Protein 1Q4R (pdb70)

Radius of gyration: 14.32 Å; Cα contacts (8 Å, |Δi|>4): 150; chains: 1; bounding box: 37×42×30 Å

CATH classification: 3.30.70.100

Foldseek 3Di:
DKKK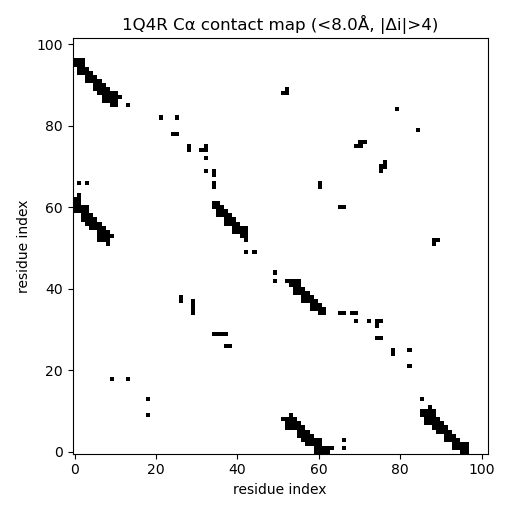KKWFAFDPPCDPVNVVVLQVLVQCVCVVAVQHGKDKDFDPDDPPPSVRTGMMMIDDGDDPVSVVVCCVDVSNVVSVCVNVVRTDDMDIDMDDDDDDDD

Nearest PDB structures (foldseek):
  2q3p-assembly1_A  TM=1.004E+00  e=9.208E-20  Arabidopsis thaliana
  5b0c-assembly1_B  TM=9.538E-01  e=2.282E-13  Cannabis sativa
  5b0d-assembly1_A  TM=9.408E-01  e=2.610E-13  Cannabis sativa
  5b0f-assembly1_B  TM=9.392E-01  e=3.907E-13  Cannabis sativa
  5b0e-assembly1_A  TM=9.406E-01  e=4.470E-13  Cannabis sativa

Secondary structure (DSSP, 8-state):
-EEEEEEEEE-TT--HHHHHHHHHHHHTHHHH----EEEEEE---SSS-STT--EEEEEEES-HHHHHHHHHSHHHHHHHHHHHHTEEEEEEEEE----S--

Solvent-accessible surface area: 6849 Å² total

B-factor: mean 25.35, std 7.11, range [12.56, 62.04]

InterPro domains:
  IPR011008 Dimeric alpha-beta barrel [SSF54909] (7-105)
  IPR013097 Stress responsive alpha+beta-barrel [PF07876] (8-103)
  IPR013097 Stress responsive alpha+beta-barrel [PS51502] (8-102)
  IPR013097 Stress responsive alpha+beta-barrel [SM00886] (8-104)
  IPR044662 Stress-response A/B barrel domain-containing protein HS1/DABB1-like [PTHR33178] (6-105)

GO terms:
  GO:0042742 defense response to bacterium (P, IDA)
  GO:0050832 defense response to fungus (P, IDA)
  GO:0005829 cytosol (C, HDA)
  GO:0005886 plasma membrane (C, HDA)

Structure (mmCIF, N/CA/C/O backbone):
data_1Q4R
#
_entry.id   1Q4R
#
_cell.length_a   55.468
_cell.length_b   55.468
_cell.length_c   57.673
_cell.angle_alpha   90.00
_cell.angle_beta   90.00
_cell.angle_gamma   120.00
#
_symmetry.space_group_name_H-M   'P 62'
#
loop_
_entity.id
_entity.type
_entity.pdbx_description
1 polymer 'protein At3g17210'
2 non-polymer 'MAGNESIUM ION'
3 water water
#
loop_
_atom_site.group_PDB
_atom_site.id
_atom_site.type_symbol
_atom_site.label_atom_id
_atom_site.label_alt_id
_atom_site.label_comp_id
_atom_site.label_asym_id
_atom_site.label_entity_id
_atom_site.label_seq_id
_atom_site.pdbx_PDB_ins_code
_atom_site.Cartn_x
_atom_site.Cartn_y
_atom_site.Cartn_z
_atom_site.occupancy
_atom_site.B_iso_or_equiv
_atom_site.auth_seq_id
_atom_site.auth_comp_id
_atom_site.auth_asym_id
_atom_site.auth_atom_id
_atom_site.pdbx_PDB_model_num
ATOM 1 N N A PRO A 1 10 ? -5.031 27.220 25.084 0.65 27.35 10 PRO A N 1
ATOM 2 N N B PRO A 1 10 ? -3.599 28.999 24.752 0.35 26.29 10 PRO A N 1
ATOM 3 C CA . PRO A 1 10 ? -4.114 27.733 24.121 1.00 26.56 10 PRO A CA 1
ATOM 4 C C . PRO A 1 10 ? -4.269 27.779 22.642 1.00 25.36 10 PRO A C 1
ATOM 5 O O . PRO A 1 10 ? -4.794 28.847 22.268 1.00 25.34 10 PRO A O 1
ATOM 12 N N . VAL A 1 11 ? -3.826 26.768 21.873 1.00 23.07 11 VAL A N 1
ATOM 13 C CA . VAL A 1 11 ? -4.024 26.691 20.452 1.00 22.70 11 VAL A CA 1
ATOM 14 C C . VAL A 1 11 ? -4.846 25.451 20.158 1.00 20.76 11 VAL A C 1
ATOM 15 O O . VAL A 1 11 ? -4.471 24.326 20.528 1.00 21.82 11 VAL A O 1
ATOM 19 N N . LYS A 1 12 ? -5.955 25.667 19.472 1.00 19.51 12 LYS A N 1
ATOM 20 C CA . LYS A 1 12 ? -6.829 24.611 18.991 1.00 17.86 12 LYS A CA 1
ATOM 21 C C . LYS A 1 12 ? -6.510 24.303 17.514 1.00 17.54 12 LYS A C 1
ATOM 22 O O . LYS A 1 12 ? -6.496 25.204 16.670 1.00 16.82 12 LYS A O 1
ATOM 28 N N . HIS A 1 13 ? -6.308 23.023 17.236 1.00 17.00 13 HIS A N 1
ATOM 29 C CA . HIS A 1 13 ? -5.911 22.500 15.952 1.00 16.53 13 HIS A CA 1
ATOM 30 C C . HIS A 1 13 ? -7.149 21.803 15.452 1.00 15.89 13 HIS A C 1
ATOM 31 O O . HIS A 1 13 ? -7.592 20.814 16.017 1.00 14.79 13 HIS A O 1
ATOM 38 N N . VAL A 1 14 ? -7.750 22.348 14.392 1.00 15.02 14 VAL A N 1
ATOM 39 C CA . VAL A 1 14 ? -9.034 21.869 13.863 1.00 15.09 14 VAL A CA 1
ATOM 40 C C . VAL A 1 14 ? -8.842 21.252 12.488 1.00 15.99 14 VAL A C 1
ATOM 41 O O . VAL A 1 14 ? -8.292 21.873 11.592 1.00 14.33 14 VAL A O 1
ATOM 45 N N . LEU A 1 15 ? -9.242 20.004 12.356 1.00 15.02 15 LEU A N 1
ATOM 46 C CA . LEU A 1 15 ? -9.199 19.311 11.090 1.00 15.08 15 LEU A CA 1
ATOM 47 C C . LEU A 1 15 ? -10.568 18.869 10.719 1.00 14.64 15 LEU A C 1
ATOM 48 O O . LEU A 1 15 ? -11.232 18.234 11.489 1.00 13.94 15 LEU A O 1
ATOM 53 N N . LEU A 1 16 ? -11.012 19.242 9.504 1.00 15.56 16 LEU A N 1
ATOM 54 C CA . LEU A 1 16 ? -12.273 18.850 8.981 1.00 14.51 16 LEU A CA 1
ATOM 55 C C . LEU A 1 16 ? -11.965 17.857 7.906 1.00 16.57 16 LEU A C 1
ATOM 56 O O . LEU A 1 16 ? -10.958 18.019 7.175 1.00 17.64 16 LEU A O 1
ATOM 61 N N . ALA A 1 17 ? -12.812 16.855 7.791 1.00 15.70 17 ALA A N 1
ATOM 62 C CA . ALA A 1 17 ? -12.564 15.748 6.869 1.00 16.70 17 ALA A CA 1
ATOM 63 C C . AL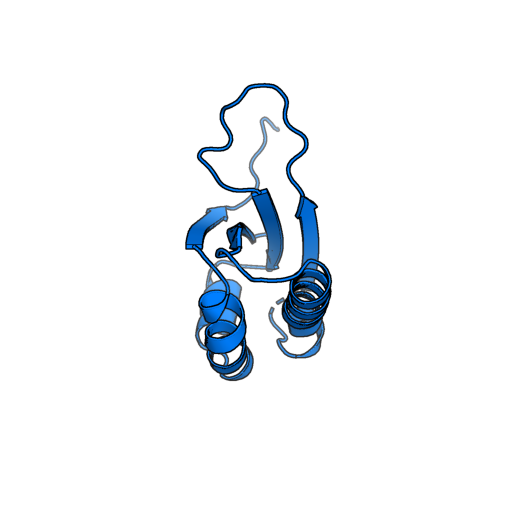A A 1 17 ? -13.816 15.256 6.178 1.00 16.82 17 ALA A C 1
ATOM 64 O O . ALA A 1 17 ? -14.947 15.412 6.666 1.00 18.79 17 ALA A O 1
ATOM 66 N N . SER A 1 18 ? -13.584 14.643 5.019 1.00 18.44 18 SER A N 1
ATOM 67 C CA . SER A 1 18 ? -14.546 13.820 4.324 1.00 20.88 18 SER A CA 1
ATOM 68 C C . SER A 1 18 ? -13.819 12.507 4.053 1.00 20.91 18 SER A C 1
ATOM 69 O O . SER A 1 18 ? -12.735 12.536 3.497 1.00 19.30 18 SER A O 1
ATOM 72 N N . PHE A 1 19 ? -14.413 11.396 4.464 1.00 22.40 19 PHE A N 1
ATOM 73 C CA . PHE A 1 19 ? -13.900 10.035 4.216 1.00 23.03 19 PHE A CA 1
ATOM 74 C C . PHE A 1 19 ? -14.219 9.615 2.781 1.00 25.13 19 PHE A C 1
ATOM 75 O O . PHE A 1 19 ? -15.283 9.969 2.248 1.00 24.41 19 PHE A O 1
ATOM 83 N N . LYS A 1 20 ? -13.258 8.975 2.106 1.00 27.04 20 LYS A N 1
ATOM 84 C CA . LYS A 1 20 ? -13.455 8.665 0.688 1.00 29.30 20 LYS A CA 1
ATOM 85 C C . LYS A 1 20 ? -14.463 7.544 0.540 1.00 30.20 20 LYS A C 1
ATOM 86 O O . LYS A 1 20 ? -14.729 6.799 1.482 1.00 28.32 20 LYS A O 1
ATOM 92 N N . ASP A 1 21 ? -15.080 7.491 -0.631 1.00 31.34 21 ASP A N 1
ATOM 93 C CA . ASP A 1 21 ? -15.911 6.349 -1.019 1.00 32.83 21 ASP A CA 1
ATOM 94 C C . ASP A 1 21 ? -15.229 5.038 -0.662 1.00 31.66 21 ASP A C 1
ATOM 95 O O . ASP A 1 21 ? -14.037 4.844 -0.890 1.00 30.14 21 ASP A O 1
ATOM 100 N N . GLY A 1 22 ? -16.007 4.177 -0.029 1.00 31.54 22 GLY A N 1
ATOM 101 C CA . GLY A 1 22 ? -15.559 2.847 0.333 1.00 32.15 22 GLY A CA 1
ATOM 102 C C . GLY A 1 22 ? -14.893 2.684 1.684 1.00 31.67 22 GLY A C 1
ATOM 103 O O . GLY A 1 22 ? -14.463 1.575 2.002 1.00 32.29 22 GLY A O 1
ATOM 104 N N . VAL A 1 23 ? -14.748 3.776 2.445 1.00 30.42 23 VAL A N 1
ATOM 105 C CA . VAL A 1 23 ? -14.284 3.694 3.826 1.00 29.03 23 VAL A CA 1
ATOM 106 C C . VAL A 1 23 ? -15.483 3.354 4.684 1.00 27.98 23 VAL A C 1
ATOM 107 O O .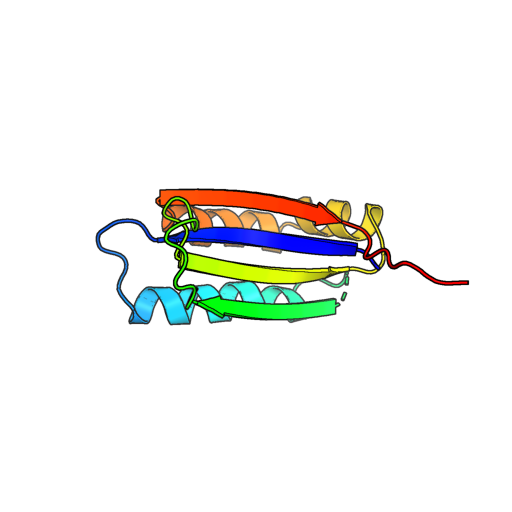 VAL A 1 23 ? -16.467 4.093 4.714 1.00 26.66 23 VAL A O 1
ATOM 111 N N . SER A 1 24 ? -15.401 2.233 5.398 1.00 26.55 24 SER A N 1
ATOM 112 C CA . SER A 1 24 ? -16.537 1.739 6.175 1.00 26.27 24 SER A CA 1
ATOM 113 C C . SER A 1 24 ? -16.717 2.571 7.442 1.00 25.55 24 SER A C 1
ATOM 114 O O . SER A 1 24 ? -15.783 3.254 7.892 1.00 24.99 24 SER A O 1
ATOM 117 N N . PRO A 1 25 ? -17.899 2.500 8.049 1.00 25.96 25 PRO A N 1
ATOM 118 C CA . PRO A 1 25 ? -18.077 3.102 9.383 1.00 25.59 25 PRO A CA 1
ATOM 119 C C . PRO A 1 25 ? -17.172 2.487 10.414 1.00 25.77 25 PRO A C 1
ATOM 120 O O . PRO A 1 25 ? -16.714 3.144 11.347 1.00 24.13 25 PRO A O 1
ATOM 124 N N . GLU A 1 26 ? -16.887 1.205 10.258 1.00 25.12 26 GLU A N 1
ATOM 125 C CA . GLU A 1 26 ? -15.930 0.552 11.116 1.00 24.36 26 GLU A CA 1
ATOM 126 C C . GLU A 1 26 ? -14.533 1.072 10.931 1.00 23.36 26 GLU A C 1
ATOM 127 O O . GLU A 1 26 ? -13.837 1.237 11.903 1.00 23.99 26 GLU A O 1
ATOM 133 N N . LYS A 1 27 ? -14.099 1.311 9.708 1.00 23.86 27 LYS A N 1
ATOM 134 C CA . LYS A 1 27 ? -12.750 1.796 9.496 1.00 24.80 27 LYS A CA 1
ATOM 135 C C . LYS A 1 27 ? -12.675 3.245 10.060 1.00 24.70 27 LYS A C 1
ATOM 136 O O . LYS A 1 27 ? -11.695 3.627 10.677 1.00 24.08 27 LYS A O 1
ATOM 142 N N . ILE A 1 28 ? -13.747 4.013 9.908 1.00 25.69 28 ILE A N 1
ATOM 143 C CA . ILE A 1 28 ? -13.794 5.384 10.468 1.00 24.98 28 ILE A CA 1
ATOM 144 C C . ILE A 1 28 ? -13.598 5.354 11.957 1.00 25.37 28 ILE A C 1
ATOM 145 O O . ILE A 1 28 ? -12.750 6.048 12.460 1.00 26.62 28 ILE A O 1
ATOM 150 N N . GLU A 1 29 ? -14.314 4.523 12.690 1.00 26.43 29 GLU A N 1
ATOM 151 C CA . GLU A 1 29 ? -14.145 4.504 14.151 1.00 27.90 29 GLU A CA 1
ATOM 152 C C . GLU A 1 29 ? -12.747 4.008 14.570 1.00 27.82 29 GLU A C 1
ATOM 153 O O . GLU A 1 29 ? -12.180 4.474 15.545 1.00 27.75 29 GLU A O 1
ATOM 159 N N . GLU A 1 30 ? -12.192 3.073 13.810 1.00 28.49 30 GLU A N 1
ATOM 160 C CA . GLU A 1 30 ? -10.811 2.656 13.982 1.00 28.01 30 GLU A CA 1
ATOM 161 C C . GLU A 1 30 ? -9.840 3.814 13.779 1.00 25.93 30 GLU A C 1
ATOM 162 O O . GLU A 1 30 ? -8.894 3.959 14.524 1.00 25.73 30 GLU A O 1
ATOM 168 N N . LEU A 1 31 ? -10.070 4.614 12.743 1.00 24.48 31 LEU A N 1
ATOM 169 C CA . LEU A 1 31 ? -9.186 5.741 12.417 1.00 23.27 31 LEU A CA 1
ATOM 170 C C . LEU A 1 31 ? -9.226 6.857 13.470 1.00 22.98 31 LEU A C 1
ATOM 171 O O . LEU A 1 31 ? -8.200 7.387 13.891 1.00 22.30 31 LEU A O 1
ATOM 176 N N . ILE A 1 32 ? -10.437 7.175 13.913 1.00 22.48 32 ILE A N 1
ATOM 177 C CA . ILE A 1 32 ? -10.672 8.114 14.970 1.00 22.68 32 ILE A CA 1
ATOM 178 C C . ILE A 1 32 ? -10.038 7.674 16.294 1.00 23.22 32 ILE A C 1
ATOM 179 O O . ILE A 1 32 ? -9.524 8.490 17.049 1.00 24.11 32 ILE A O 1
ATOM 184 N N . LYS A 1 33 ? -10.097 6.392 16.629 1.00 23.70 33 LYS A N 1
ATOM 185 C CA . LYS A 1 33 ? -9.414 5.942 17.829 1.00 23.10 33 LYS A CA 1
ATOM 186 C C . LYS A 1 33 ? -7.887 6.090 17.663 1.00 22.37 33 LYS A C 1
ATOM 187 O O . LYS A 1 33 ? -7.156 6.473 18.575 1.00 21.84 33 LYS A O 1
ATOM 193 N N . GLY A 1 34 ? -7.390 5.832 16.491 1.00 24.18 34 GLY A N 1
ATOM 194 C CA . GLY A 1 34 ? -5.962 6.019 16.237 1.00 24.03 34 GLY A CA 1
ATOM 195 C C . GLY A 1 34 ? -5.479 7.473 16.341 1.00 24.34 34 GLY A C 1
ATOM 196 O O . GLY A 1 34 ? -4.446 7.749 16.945 1.00 23.18 34 GLY A O 1
ATOM 197 N N . TYR A 1 35 ? -6.261 8.410 15.795 1.00 24.29 35 TYR A N 1
ATOM 198 C CA . TYR A 1 35 ? -5.972 9.859 15.842 1.00 23.38 35 TYR A CA 1
ATOM 199 C C . TYR A 1 35 ? -5.980 10.325 17.297 1.00 24.09 35 TYR A C 1
ATOM 200 O O . TYR A 1 35 ? -5.010 10.966 17.825 1.00 23.64 35 TYR A O 1
ATOM 209 N N . ALA A 1 36 ? -7.048 9.969 17.996 1.00 23.85 36 ALA A N 1
ATOM 210 C CA . ALA A 1 36 ? -7.142 10.252 19.421 1.00 24.35 36 ALA A CA 1
ATOM 211 C C . ALA A 1 36 ? -5.981 9.688 20.234 1.00 23.55 36 ALA A C 1
ATOM 212 O O . ALA A 1 36 ? -5.602 10.251 21.257 1.00 24.49 36 ALA A O 1
ATOM 214 N N . ASN A 1 37 ? -5.457 8.544 19.831 1.00 24.03 37 ASN A N 1
ATOM 215 C CA . ASN A 1 37 ? -4.319 7.945 20.555 1.00 25.34 37 ASN A CA 1
ATOM 216 C C . ASN A 1 37 ? -3.055 8.803 20.497 1.00 24.45 37 ASN A C 1
ATOM 217 O O . ASN A 1 37 ? -2.116 8.590 21.242 1.00 26.09 37 ASN A O 1
ATOM 222 N N . LEU A 1 38 ? -3.002 9.779 19.602 1.00 24.28 38 LEU A N 1
ATOM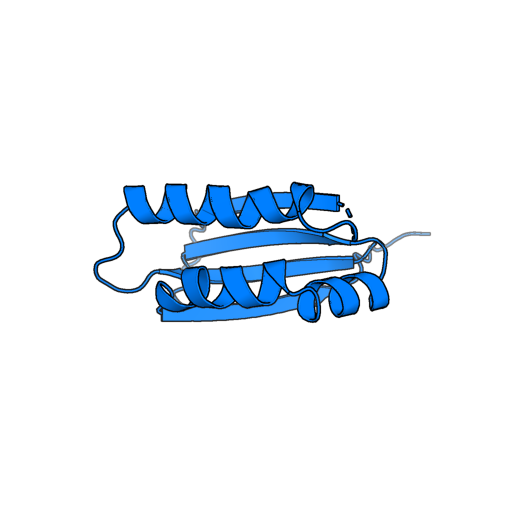 223 C CA . LEU A 1 38 ? -1.806 10.613 19.488 1.00 24.08 38 LEU A CA 1
ATOM 224 C C . LEU A 1 38 ? -1.666 11.491 20.693 1.00 25.56 38 LEU A C 1
ATOM 225 O O . LEU A 1 38 ? -0.586 12.001 20.939 1.00 25.46 38 LEU A O 1
ATOM 230 N N . VAL A 1 39 ? -2.744 11.687 21.443 1.00 25.59 39 VAL A N 1
ATOM 231 C CA . VAL A 1 39 ? -2.626 12.359 22.730 1.00 26.36 39 VAL A CA 1
ATOM 232 C C . VAL A 1 39 ? -1.578 11.632 23.539 1.00 27.03 39 VAL A C 1
ATOM 233 O O . VAL A 1 39 ? -0.666 12.253 24.137 1.00 27.53 39 VAL A O 1
ATOM 237 N N . ASN A 1 40 ? -1.727 10.308 23.561 1.00 28.06 40 ASN A N 1
ATOM 238 C CA . ASN A 1 40 ? -0.903 9.427 24.391 1.00 28.41 40 ASN A CA 1
ATOM 239 C C . ASN A 1 40 ? 0.504 9.377 23.857 1.00 28.27 40 ASN A C 1
ATOM 240 O O . ASN A 1 40 ? 1.414 9.516 24.638 1.00 29.62 40 ASN A O 1
ATOM 245 N N . LEU A 1 41 ? 0.665 9.229 22.533 1.00 28.93 41 LEU A N 1
ATOM 246 C CA . LEU A 1 41 ? 1.972 9.129 21.846 1.00 29.06 41 LEU A CA 1
ATOM 247 C C . LEU A 1 41 ? 2.791 10.451 21.732 1.00 28.35 41 LEU A C 1
ATOM 248 O O . LEU A 1 41 ? 4.015 10.428 21.728 1.00 27.96 41 LEU A O 1
ATOM 253 N N . ILE A 1 42 ? 2.109 11.598 21.699 1.00 26.54 42 ILE A N 1
ATOM 254 C CA . ILE A 1 42 ? 2.750 12.858 21.454 1.00 25.22 42 ILE A CA 1
ATOM 255 C C . ILE A 1 42 ? 2.555 13.841 22.605 1.00 25.54 42 ILE A C 1
ATOM 256 O O . ILE A 1 42 ? 1.441 14.286 22.945 1.00 25.16 42 ILE A O 1
ATOM 261 N N . GLU A 1 43 ? 3.664 14.163 23.236 1.00 25.65 43 GLU A N 1
ATOM 262 C CA . GLU A 1 43 ? 3.644 15.019 24.433 1.00 27.04 43 GLU A CA 1
ATOM 263 C C . GLU A 1 43 ? 2.829 16.321 24.258 1.00 25.15 43 GLU A C 1
ATOM 264 O O . GLU A 1 43 ? 1.991 16.636 25.112 1.00 24.71 43 GLU A O 1
ATOM 270 N N . PRO A 1 44 ? 3.119 17.092 23.219 1.00 24.90 44 PRO A N 1
ATOM 271 C CA . PRO A 1 44 ? 2.492 18.409 23.051 1.00 24.64 44 PRO A CA 1
ATOM 272 C C . PRO A 1 44 ? 0.976 18.392 22.844 1.00 24.18 44 PRO A C 1
ATOM 273 O O . PRO A 1 44 ? 0.312 19.341 23.307 1.00 24.20 44 PRO A O 1
ATOM 285 N N . LYS A 1 46 ? -2.457 17.631 24.015 1.00 19.67 46 LYS A N 1
ATOM 286 C CA . LYS A 1 46 ? -3.019 17.526 25.344 1.00 19.37 46 LYS A CA 1
ATOM 287 C C . LYS A 1 46 ? -4.460 16.961 25.414 1.00 19.85 46 LYS A C 1
ATOM 288 O O . LYS A 1 46 ? -4.821 16.386 26.418 1.00 17.92 46 LYS A O 1
ATOM 294 N N . ALA A 1 47 ? -5.281 17.151 24.373 1.00 17.24 47 ALA A N 1
ATOM 295 C CA . ALA A 1 47 ? -6.658 16.620 24.388 1.00 18.34 47 ALA A CA 1
ATOM 296 C C . ALA A 1 47 ? -7.147 16.527 22.940 1.00 17.98 47 ALA A C 1
ATOM 297 O O . ALA A 1 47 ? -6.594 17.231 22.072 1.00 18.23 47 ALA A O 1
ATOM 299 N N . PHE A 1 48 ? -8.207 15.760 22.766 1.00 17.55 48 PHE A N 1
ATOM 300 C CA . PHE A 1 48 ? -8.790 15.391 21.487 1.00 18.31 48 PHE A CA 1
ATOM 301 C C . PHE A 1 48 ? -10.269 15.166 21.600 1.00 19.10 48 PHE A C 1
ATOM 302 O O . PHE A 1 48 ? -10.747 14.439 22.491 1.00 18.14 48 PHE A O 1
ATOM 310 N N . HIS A 1 49 ? -11.033 15.815 20.716 1.00 16.45 49 HIS A N 1
ATOM 311 C CA . HIS A 1 49 ? -12.469 15.631 20.687 1.00 17.85 49 HIS A CA 1
ATOM 312 C C . HIS A 1 49 ? -12.840 15.559 19.195 1.00 16.83 49 HIS A C 1
ATOM 313 O O . HIS A 1 49 ? -12.121 16.092 18.362 1.00 16.51 49 HIS A O 1
ATOM 320 N N . TRP A 1 50 ? -13.981 14.988 18.885 1.00 15.87 50 TRP A N 1
ATOM 321 C CA . TRP A 1 50 ? -14.417 14.885 17.516 1.00 15.65 50 TRP A CA 1
ATOM 322 C C . TRP A 1 50 ? -15.934 14.954 17.425 1.00 16.35 50 TRP A C 1
ATOM 323 O O . TRP A 1 50 ? -16.645 14.867 18.423 1.00 15.41 50 TRP A O 1
ATOM 334 N N . GLY A 1 51 ? -16.440 15.126 16.206 1.00 14.86 51 GLY A N 1
ATOM 335 C CA . GLY A 1 51 ? -17.877 15.098 15.984 1.00 14.25 51 GLY A CA 1
ATOM 336 C C . GLY A 1 51 ? -18.163 14.857 14.546 1.00 14.85 51 GLY A C 1
ATOM 337 O O . GLY A 1 51 ? -17.345 15.149 13.695 1.00 13.82 51 GLY A O 1
ATOM 338 N N . LYS A 1 52 ? -19.292 14.218 14.300 1.00 16.31 52 LYS A N 1
ATOM 339 C CA . LYS A 1 52 ? -19.881 14.139 13.006 1.00 18.48 52 LYS A CA 1
ATOM 340 C C . LYS A 1 52 ? -20.802 15.325 12.833 1.00 16.87 52 LYS A C 1
ATOM 341 O O . LYS A 1 52 ? -21.529 15.717 13.731 1.00 17.60 52 LYS A O 1
ATOM 347 N N . ASP A 1 53 ? -20.790 15.900 11.645 1.00 17.72 5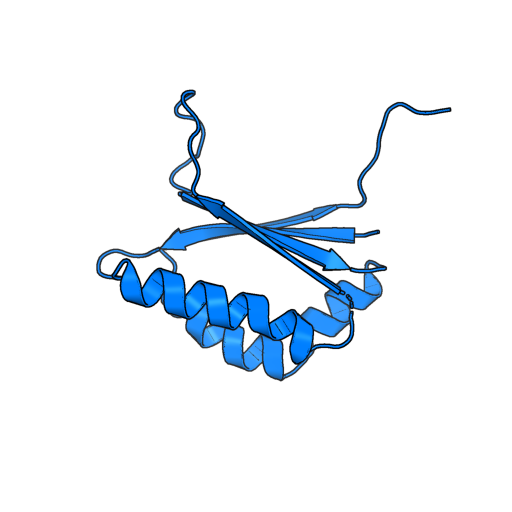3 ASP A N 1
ATOM 348 C CA . ASP A 1 53 ? -21.626 17.070 11.391 1.00 16.92 53 ASP A CA 1
ATOM 349 C C . ASP A 1 53 ? -23.092 16.718 11.483 1.00 17.35 53 ASP A C 1
ATOM 350 O O . ASP A 1 53 ? -23.538 15.777 10.812 1.00 16.84 53 ASP A O 1
ATOM 355 N N . VAL A 1 54 ? -23.863 17.477 12.244 1.00 16.51 54 VAL A N 1
ATOM 356 C CA . VAL A 1 54 ? -25.307 17.336 12.278 1.00 17.94 54 VAL A CA 1
ATOM 357 C C . VAL A 1 54 ? -26.012 18.663 11.965 1.00 17.81 54 VAL A C 1
ATOM 358 O O . VAL A 1 54 ? -27.133 18.921 12.431 1.00 18.79 54 VAL A O 1
ATOM 362 N N . SER A 1 55 ? -25.339 19.525 11.209 1.00 18.39 55 SER A N 1
ATOM 363 C CA . SER A 1 55 ? -25.906 20.785 10.768 1.00 19.19 55 SER A CA 1
ATOM 364 C C . SER A 1 55 ? -27.096 20.589 9.851 1.00 21.26 55 SER A C 1
ATOM 365 O O . SER A 1 55 ? -27.298 19.516 9.293 1.00 21.00 55 SER A O 1
ATOM 368 N N . ILE A 1 56 ? -27.859 21.669 9.718 1.00 22.61 56 ILE A N 1
ATOM 369 C CA . ILE A 1 56 ? -29.095 21.716 8.927 1.00 25.88 56 ILE A CA 1
ATOM 370 C C . ILE A 1 56 ? -29.087 22.783 7.837 1.00 25.60 56 ILE A C 1
ATOM 371 O O . ILE A 1 56 ? -30.005 22.855 7.059 1.00 28.55 56 ILE A O 1
ATOM 376 N N . GLU A 1 57 ? -28.025 23.550 7.747 1.00 25.48 57 GLU A N 1
ATOM 377 C CA . GLU A 1 57 ? -27.944 24.733 6.907 1.00 25.68 57 GLU A CA 1
ATOM 378 C C . GLU A 1 57 ? -27.504 24.421 5.453 1.00 25.51 57 GLU A C 1
ATOM 379 O O . GLU A 1 57 ? -27.572 25.295 4.580 1.00 24.54 57 GLU A O 1
ATOM 385 N N . ASN A 1 58 ? -26.999 23.203 5.247 1.00 23.99 58 ASN A N 1
ATOM 386 C CA . ASN A 1 58 ? -26.447 22.775 3.989 1.00 23.62 58 ASN A CA 1
ATOM 387 C C . ASN A 1 58 ? -25.255 23.633 3.593 1.00 23.12 58 ASN A C 1
ATOM 388 O O . ASN A 1 58 ? -25.081 24.004 2.440 1.00 21.72 58 ASN A O 1
ATOM 393 N N . LEU A 1 59 ? -24.396 23.929 4.576 1.00 22.27 59 LEU A N 1
ATOM 394 C CA . LEU A 1 59 ? -23.220 24.751 4.370 1.00 21.86 59 LEU A CA 1
ATOM 395 C C . LEU A 1 59 ? -21.910 24.064 4.715 1.00 21.92 59 LEU A C 1
ATOM 396 O O . LEU A 1 59 ? -20.876 24.686 4.779 1.00 21.83 59 LEU A O 1
ATOM 401 N N . HIS A 1 60 ? -21.963 22.764 4.928 1.00 22.38 60 HIS A N 1
ATOM 402 C CA . HIS A 1 60 ? -20.818 21.961 5.345 1.00 21.58 60 HIS A CA 1
ATOM 403 C C . HIS A 1 60 ? -19.748 21.701 4.263 1.00 22.07 60 HIS A C 1
ATOM 404 O O . HIS A 1 60 ? -18.650 21.184 4.517 1.00 19.39 60 HIS A O 1
ATOM 411 N N . GLN A 1 61 ? -20.074 22.060 3.027 1.00 23.09 61 GLN A N 1
ATOM 412 C CA . GLN A 1 61 ? -19.144 21.969 1.899 1.00 22.69 61 GLN A CA 1
ATOM 413 C C . GLN A 1 61 ? -18.575 20.552 1.635 1.00 22.59 61 GLN A C 1
ATOM 414 O O . GLN A 1 61 ? -17.434 20.402 1.189 1.00 21.50 61 GLN A O 1
ATOM 425 N N . GLY A 1 62 ? -19.362 19.539 1.963 1.00 22.42 62 GLY A N 1
ATOM 426 C CA . GLY A 1 62 ? -18.956 18.137 1.778 1.00 22.58 62 GLY A CA 1
ATOM 427 C C . GLY A 1 62 ? -18.160 17.525 2.950 1.00 21.75 62 GLY A C 1
ATOM 428 O O . GLY A 1 62 ? -17.805 16.381 2.922 1.00 19.68 62 GLY A O 1
ATOM 429 N N . TYR A 1 63 ? -17.785 18.329 3.935 1.00 19.99 63 TYR A N 1
ATOM 430 C CA . TYR A 1 63 ? -17.093 17.796 5.120 1.00 18.39 63 TYR A CA 1
ATOM 431 C C . TYR A 1 63 ? -18.112 17.147 6.075 1.00 17.14 63 TYR A C 1
ATOM 432 O O . TYR A 1 63 ? -19.187 17.651 6.262 1.00 16.15 63 TYR A O 1
ATOM 441 N N . THR A 1 64 ? -17.764 16.003 6.674 1.00 16.80 64 THR A N 1
ATOM 442 C CA . THR A 1 64 ? -18.670 15.294 7.537 1.00 17.25 64 THR A CA 1
ATOM 443 C C . THR A 1 64 ? -18.220 15.192 8.972 1.00 16.20 64 THR A C 1
ATOM 444 O O . THR A 1 64 ? -19.019 14.897 9.851 1.00 17.29 64 THR A O 1
ATOM 448 N N . HIS A 1 65 ? -16.928 15.333 9.193 1.00 16.10 65 HIS A N 1
ATOM 449 C CA . HIS A 1 65 ? -16.380 15.203 10.500 1.00 16.04 65 HIS A CA 1
ATOM 450 C C . HIS A 1 65 ? -15.470 16.378 10.829 1.00 15.66 65 HIS A C 1
ATOM 451 O O . HIS A 1 65 ? -14.773 16.895 9.956 1.00 15.67 65 HIS A O 1
ATOM 458 N N . ILE A 1 66 ? -15.391 16.661 12.119 1.00 15.18 66 ILE A N 1
ATOM 459 C CA . ILE A 1 66 ? -14.479 17.639 12.708 1.00 15.16 66 ILE A CA 1
ATOM 460 C C . ILE A 1 66 ? -13.637 16.979 13.840 1.00 14.40 66 ILE A C 1
ATOM 461 O O . ILE A 1 66 ? -14.150 16.230 14.606 1.00 15.03 66 ILE A O 1
ATOM 466 N N . PHE A 1 67 ? -12.364 17.296 13.888 1.00 14.36 67 PHE A N 1
ATOM 467 C CA . PHE A 1 67 ? -11.418 16.816 14.908 1.00 14.80 67 PHE A CA 1
ATOM 468 C C . PHE A 1 67 ? -10.713 17.994 15.500 1.00 14.51 67 PHE A C 1
ATOM 469 O O . PHE A 1 67 ? -10.083 18.762 14.782 1.00 16.00 67 PHE A O 1
ATOM 477 N N . GLU A 1 68 ? -10.783 18.145 16.808 1.00 15.34 68 GLU A N 1
ATOM 478 C CA . GLU A 1 68 ? -10.148 19.249 17.462 1.00 16.46 68 GLU A CA 1
ATOM 479 C C . GLU A 1 68 ? -9.134 18.695 18.473 1.00 17.04 68 GLU A C 1
ATOM 480 O O . GLU A 1 68 ? -9.470 17.914 19.399 1.00 15.39 68 GLU A O 1
ATOM 486 N N . SER A 1 69 ? -7.920 19.154 18.329 1.00 15.16 69 SER A N 1
ATOM 487 C CA . SER A 1 69 ? -6.885 18.822 19.280 1.00 16.46 69 SER A CA 1
ATOM 488 C C . SER A 1 69 ? -6.368 20.093 19.943 1.00 17.05 69 SER A C 1
ATOM 489 O O . SER A 1 69 ? -6.313 21.166 19.350 1.00 15.66 69 SER A O 1
ATOM 492 N N . THR A 1 70 ? -6.024 19.987 21.206 1.00 17.79 70 THR A N 1
ATOM 493 C CA . THR A 1 70 ? -5.607 21.126 21.991 1.00 20.49 70 THR A CA 1
ATOM 494 C C . THR A 1 70 ? -4.110 21.132 22.258 1.00 20.67 70 THR A C 1
ATOM 495 O O . THR A 1 70 ? -3.562 20.131 22.691 1.00 22.38 70 THR A O 1
ATOM 499 N N . PHE A 1 71 ? -3.496 22.296 22.115 1.00 21.17 71 PHE A N 1
ATOM 500 C CA . PHE A 1 71 ? -2.078 22.476 22.333 1.00 20.81 71 PHE A CA 1
ATOM 501 C C . PHE A 1 71 ? -1.849 23.720 23.187 1.00 23.06 71 PHE A C 1
ATOM 502 O O . PHE A 1 71 ? -2.714 24.579 23.309 1.00 22.86 71 PHE A O 1
ATOM 510 N N . GLU A 1 72 ? -0.657 23.834 23.733 1.00 24.78 72 GLU A N 1
ATOM 511 C CA . GLU A 1 72 ? -0.347 24.907 24.638 1.00 26.83 72 GLU A CA 1
ATOM 512 C C . GLU A 1 72 ? 0.227 26.095 23.901 1.00 27.31 72 GLU A C 1
ATOM 513 O O . GLU A 1 72 ? 0.181 27.210 24.413 1.00 29.53 72 GLU A O 1
ATOM 519 N N . SER A 1 73 ? 0.717 25.880 22.694 1.00 27.43 73 SER A N 1
ATOM 520 C CA . SER A 1 73 ? 1.315 26.948 21.905 1.00 28.73 73 SER A CA 1
ATOM 521 C C . SER A 1 73 ? 1.380 26.624 20.439 1.00 29.21 73 SER A C 1
ATOM 522 O O . SER A 1 73 ? 1.329 25.470 20.050 1.00 28.99 73 SER A O 1
ATOM 525 N N . LYS A 1 74 ? 1.618 27.660 19.638 1.00 29.74 74 LYS A N 1
ATOM 526 C CA . LYS A 1 74 ? 1.932 27.489 18.226 1.00 29.97 74 LYS A CA 1
ATOM 527 C C . LYS A 1 74 ? 3.161 26.583 18.015 1.00 29.14 74 LYS A C 1
ATOM 528 O O . LYS A 1 74 ? 3.177 25.733 17.149 1.00 28.31 74 LYS A O 1
ATOM 534 N N . GLU A 1 75 ? 4.193 26.760 18.820 1.00 29.22 75 GLU A N 1
ATOM 535 C CA . GLU A 1 75 ? 5.386 25.913 18.771 1.00 29.19 75 GLU A CA 1
ATOM 536 C C . GLU A 1 75 ? 5.079 24.426 19.087 1.00 27.15 75 GLU A C 1
ATOM 537 O O . GLU A 1 75 ? 5.674 23.512 18.524 1.00 27.41 75 GLU A O 1
ATOM 543 N N . ALA A 1 76 ? 4.132 24.182 19.972 1.00 26.19 76 ALA A N 1
ATOM 544 C CA . ALA A 1 76 ? 3.737 22.806 20.307 1.00 26.20 76 ALA A CA 1
ATOM 545 C C . ALA A 1 76 ? 3.042 22.088 19.107 1.00 25.60 76 ALA A C 1
ATOM 546 O O . ALA A 1 76 ? 3.208 20.908 18.864 1.00 25.45 76 ALA A O 1
ATOM 548 N N . VAL A 1 77 ? 2.263 22.844 18.358 1.00 26.65 77 VAL A N 1
ATOM 549 C CA . VAL A 1 77 ? 1.622 22.311 17.147 1.00 26.09 77 VAL A CA 1
ATOM 550 C C . VAL A 1 77 ? 2.736 21.962 16.147 1.00 25.96 77 VAL A C 1
ATOM 551 O O . VAL A 1 77 ? 2.737 20.913 15.490 1.00 25.83 77 VAL A O 1
ATOM 555 N N . ALA A 1 78 ? 3.716 22.842 16.027 1.00 26.09 78 ALA A N 1
ATOM 556 C CA . ALA A 1 78 ? 4.776 22.592 15.077 1.00 26.05 78 ALA A CA 1
ATOM 557 C C . ALA A 1 78 ? 5.515 21.334 15.495 1.00 25.36 78 ALA A C 1
ATOM 558 O O . ALA A 1 78 ? 5.880 20.533 14.661 1.00 23.13 78 ALA A O 1
ATOM 560 N N . GLU A 1 79 ? 5.753 21.180 16.799 1.00 25.91 79 GLU A N 1
ATOM 561 C CA . GLU A 1 79 ? 6.466 19.981 17.279 1.00 26.47 79 GLU A CA 1
ATOM 562 C C . GLU A 1 79 ? 5.674 18.700 16.948 1.00 25.87 79 GLU A C 1
ATOM 563 O O . GLU A 1 79 ? 6.232 17.675 16.452 1.00 23.25 79 GLU A O 1
ATOM 569 N N . TYR A 1 80 ? 4.352 18.783 17.177 1.00 24.68 80 TYR A N 1
ATOM 570 C CA . TYR A 1 80 ? 3.430 17.710 16.785 1.00 23.32 80 TYR A CA 1
ATOM 571 C C . TYR A 1 80 ? 3.576 17.376 15.325 1.00 22.91 80 TYR A C 1
ATOM 572 O O . TYR A 1 80 ? 3.673 16.217 15.018 1.00 23.40 80 TYR A O 1
ATOM 581 N N . ILE A 1 81 ? 3.598 18.376 14.420 1.00 23.78 81 ILE A N 1
ATOM 582 C CA . ILE A 1 81 ? 3.637 18.093 12.980 1.00 24.29 81 ILE A CA 1
ATOM 583 C C . ILE A 1 81 ? 4.955 17.365 12.618 1.00 24.94 81 ILE A C 1
ATOM 584 O O . ILE A 1 81 ? 4.975 16.485 11.754 1.00 23.73 81 ILE A O 1
ATOM 589 N N . ALA A 1 82 ? 6.031 17.728 13.315 1.00 26.92 82 ALA A N 1
ATOM 590 C CA . ALA A 1 82 ? 7.386 17.174 13.081 1.00 28.08 82 ALA A CA 1
ATOM 591 C C . ALA A 1 82 ? 7.602 15.842 13.818 1.00 29.00 82 ALA A C 1
ATOM 592 O O . ALA A 1 82 ? 8.610 15.123 13.592 1.00 30.32 82 ALA A O 1
ATOM 594 N N . HIS A 1 83 ? 6.668 15.484 14.690 1.00 27.36 83 HIS A N 1
ATOM 595 C CA . HIS A 1 83 ? 6.847 14.263 15.487 1.00 27.49 83 HIS A CA 1
ATOM 596 C C . HIS A 1 83 ? 6.641 12.991 14.593 1.00 27.62 83 HIS A C 1
ATOM 597 O O . HIS A 1 83 ? 5.659 12.915 13.842 1.00 27.95 83 HIS A O 1
ATOM 604 N N . PRO A 1 84 ? 7.559 12.009 14.661 1.00 27.97 84 PRO A N 1
ATOM 605 C CA . PRO A 1 84 ? 7.535 10.856 13.740 1.00 27.06 84 PRO A CA 1
ATOM 606 C C . PRO A 1 84 ? 6.267 10.009 13.887 1.00 27.21 84 PRO A C 1
ATOM 607 O O . PRO A 1 84 ? 5.826 9.384 12.893 1.00 25.24 84 PRO A O 1
ATOM 611 N N . ALA A 1 85 ? 5.673 9.999 15.086 1.00 27.18 85 ALA A N 1
ATOM 612 C CA . ALA A 1 85 ? 4.373 9.299 15.263 1.00 27.93 85 ALA A CA 1
ATOM 613 C C . ALA A 1 85 ? 3.222 9.979 14.511 1.00 27.97 85 ALA A C 1
ATOM 614 O O . ALA A 1 85 ? 2.419 9.301 13.882 1.00 28.42 85 ALA A O 1
ATOM 616 N N . HIS A 1 86 ? 3.152 11.312 14.548 1.00 27.80 86 HIS A N 1
ATOM 617 C CA . HIS A 1 86 ? 2.274 12.030 13.624 1.00 26.39 86 HIS A CA 1
ATOM 618 C C . HIS A 1 86 ? 2.560 11.678 12.147 1.00 25.81 86 HIS A C 1
ATOM 619 O O . HIS A 1 86 ? 1.656 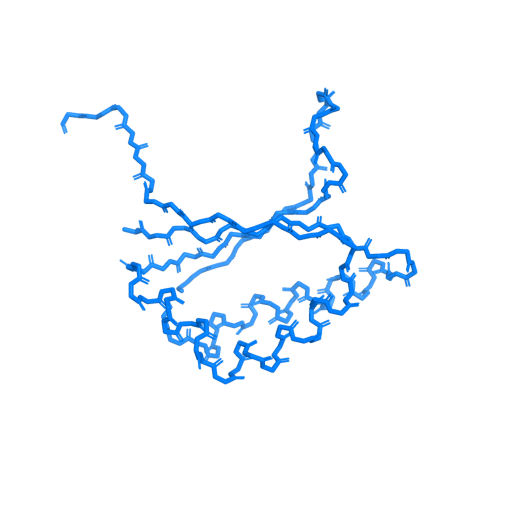11.364 11.421 1.00 25.05 86 HIS A O 1
ATOM 626 N N . VAL A 1 87 ? 3.809 11.775 11.695 1.00 25.57 87 VAL A N 1
ATOM 627 C CA . VAL A 1 87 ? 4.120 11.552 10.277 1.00 26.14 87 VAL A CA 1
ATOM 628 C C . VAL A 1 87 ? 3.698 10.159 9.806 1.00 26.78 87 VAL A C 1
ATOM 629 O O . VAL A 1 87 ? 3.218 9.981 8.659 1.00 26.21 87 VAL A O 1
ATOM 633 N N . GLU A 1 88 ? 3.915 9.162 10.669 1.00 27.94 88 GLU A N 1
ATOM 634 C CA . GLU A 1 88 ? 3.512 7.795 10.360 1.00 29.35 88 GLU A CA 1
ATOM 635 C C . GLU A 1 88 ? 1.997 7.698 10.279 1.00 28.41 88 GLU A C 1
ATOM 636 O O . GLU A 1 88 ? 1.421 7.196 9.297 1.00 28.66 88 GLU A O 1
ATOM 642 N N . PHE A 1 89 ? 1.338 8.127 11.351 1.00 27.08 89 PHE A N 1
ATOM 643 C CA . PHE A 1 89 ? -0.134 7.970 11.382 1.00 26.80 89 PHE A CA 1
ATOM 644 C C . PHE A 1 89 ? -0.840 8.821 10.316 1.00 25.86 89 PHE A C 1
ATOM 645 O O . PHE A 1 89 ? -1.874 8.452 9.806 1.00 26.26 89 PHE A O 1
ATOM 653 N N . ALA A 1 90 ? -0.262 9.956 9.957 1.00 25.84 90 ALA A N 1
ATOM 654 C CA . ALA A 1 90 ? -0.968 10.845 9.040 1.00 24.87 90 ALA A CA 1
ATOM 655 C C . ALA A 1 90 ? -1.111 10.191 7.691 1.00 24.81 90 ALA A C 1
ATOM 656 O O . ALA A 1 90 ? -2.122 10.336 7.045 1.00 24.19 90 ALA A O 1
ATOM 658 N N . THR A 1 91 ? -0.124 9.403 7.273 1.00 25.85 91 THR A N 1
ATOM 659 C CA . THR A 1 91 ? -0.262 8.656 6.018 1.00 25.70 91 THR A CA 1
ATOM 660 C C . THR A 1 91 ? -1.467 7.732 6.044 1.00 24.13 91 THR A C 1
ATOM 661 O O . THR A 1 91 ? -2.221 7.649 5.111 1.00 23.33 91 THR A O 1
ATOM 665 N N . ILE A 1 92 ? -1.632 7.041 7.144 1.00 23.92 92 ILE A N 1
ATOM 666 C CA . ILE A 1 92 ? -2.764 6.134 7.303 1.00 25.48 92 ILE A CA 1
ATOM 667 C C . ILE A 1 92 ? -4.086 6.908 7.194 1.00 24.54 92 ILE A C 1
ATOM 668 O O . ILE A 1 92 ? -4.933 6.573 6.376 1.00 24.70 92 ILE A O 1
ATOM 673 N N . PHE A 1 93 ? -4.220 7.960 8.011 1.00 24.11 93 PHE A N 1
ATOM 674 C CA . PHE A 1 93 ? -5.483 8.694 8.163 1.00 23.62 93 PHE A CA 1
ATOM 675 C C . PHE A 1 93 ? -5.853 9.410 6.830 1.00 25.01 93 PHE A C 1
ATOM 676 O O . PHE A 1 93 ? -6.982 9.267 6.302 1.00 24.44 93 PHE A O 1
ATOM 684 N N . LEU A 1 94 ? -4.864 10.120 6.267 1.00 25.63 94 LEU A N 1
ATOM 685 C CA . LEU A 1 94 ? -5.038 10.901 5.049 1.00 26.53 94 LEU A CA 1
ATOM 686 C C . LEU A 1 94 ? -5.275 10.020 3.881 1.00 27.18 94 LEU A 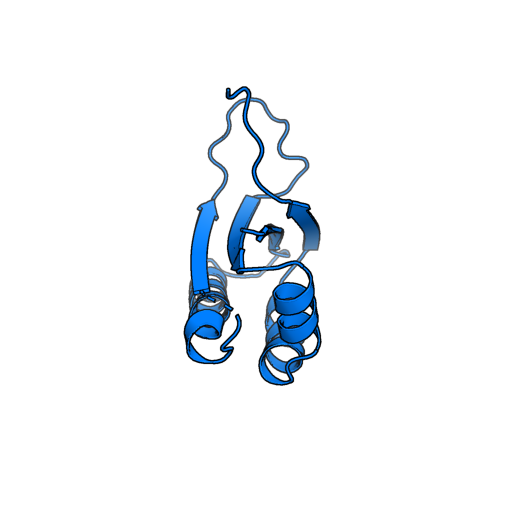C 1
ATOM 687 O O . LEU A 1 94 ? -5.887 10.446 2.906 1.00 27.06 94 LEU A O 1
ATOM 692 N N . GLY A 1 95 ? -4.846 8.764 3.990 1.00 26.10 95 GLY A N 1
ATOM 693 C CA . GLY A 1 95 ? -5.122 7.837 2.932 1.00 26.24 95 GLY A CA 1
ATOM 694 C C . GLY A 1 95 ? -6.591 7.528 2.789 1.00 27.10 95 GLY A C 1
ATOM 695 O O . GLY A 1 95 ? -7.011 7.103 1.722 1.00 27.69 95 GLY A O 1
ATOM 696 N N . SER A 1 96 ? -7.360 7.650 3.878 1.00 26.28 96 SER A N 1
ATOM 697 C CA . SER A 1 96 ? -8.784 7.399 3.825 1.00 26.68 96 SER A CA 1
ATOM 698 C C . SER A 1 96 ? -9.653 8.638 3.604 1.00 25.47 96 SER A C 1
ATOM 699 O O . SER A 1 96 ? -10.851 8.509 3.597 1.00 24.50 96 SER A O 1
ATOM 702 N N . LEU A 1 97 ? -9.057 9.803 3.388 1.00 25.14 97 LEU A N 1
ATOM 703 C CA . LEU A 1 97 ? -9.826 11.045 3.159 1.00 26.18 97 LEU A CA 1
ATOM 704 C C . LEU A 1 97 ? -9.953 11.441 1.721 1.00 26.48 97 LEU A C 1
ATOM 705 O O . LEU A 1 97 ? -9.001 11.331 0.978 1.00 26.31 97 LEU A O 1
ATOM 710 N N . ASP A 1 98 ? -11.157 11.900 1.375 1.00 28.81 98 ASP A N 1
ATOM 711 C CA . ASP A 1 98 ? -11.483 12.745 0.184 1.00 30.44 98 ASP A CA 1
ATOM 712 C C . ASP A 1 98 ? -11.081 14.232 0.265 1.00 29.81 98 ASP A C 1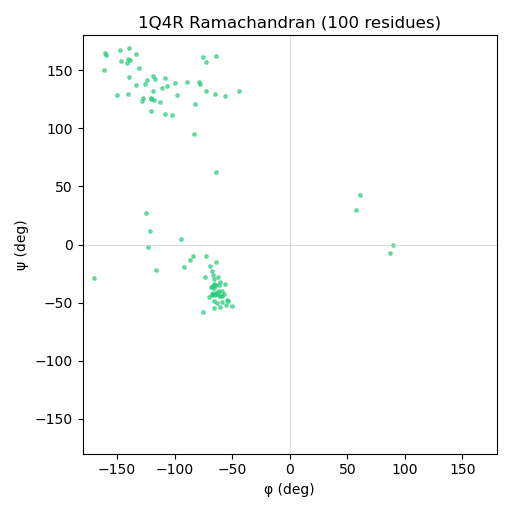
ATOM 713 O O . ASP A 1 98 ? -10.500 14.793 -0.663 1.00 30.17 98 ASP A O 1
ATOM 718 N N . LYS A 1 99 ? -11.626 14.884 1.294 1.00 28.19 99 LYS A N 1
ATOM 719 C CA . LYS A 1 99 ? -11.436 16.318 1.551 1.00 27.19 99 LYS A CA 1
ATOM 720 C C . LYS A 1 99 ? -10.713 16.425 2.914 1.00 23.93 99 LYS A C 1
ATOM 721 O O . LYS A 1 99 ? -11.031 15.698 3.844 1.00 23.30 99 LYS A O 1
ATOM 727 N N . VAL A 1 100 ? -9.798 17.358 3.046 1.00 22.02 100 VAL A N 1
ATOM 728 C CA . VAL A 1 100 ? -9.268 17.732 4.372 1.00 21.52 100 VAL A CA 1
ATOM 729 C C . VAL A 1 100 ? -9.091 19.259 4.454 1.00 19.05 100 VAL A C 1
ATOM 730 O O . VAL A 1 100 ? -8.702 19.902 3.481 1.00 19.34 100 VAL A O 1
ATOM 734 N N . LEU A 1 101 ? -9.346 19.834 5.611 1.00 14.88 101 LEU A N 1
ATOM 735 C CA . LEU A 1 101 ? -9.101 21.269 5.829 1.00 14.12 101 LEU A CA 1
ATOM 736 C C . LEU A 1 101 ? -8.524 21.424 7.237 1.00 14.81 101 LEU A C 1
ATOM 737 O O . LEU A 1 101 ? -9.062 20.835 8.142 1.00 12.56 101 LEU A O 1
ATOM 742 N N . VAL A 1 102 ? -7.408 22.141 7.404 1.00 16.07 102 VAL A N 1
ATOM 743 C CA . VAL A 1 102 ? -6.840 22.403 8.721 1.00 17.85 102 VAL A CA 1
ATOM 744 C C . VAL A 1 102 ? -6.799 23.919 9.005 1.00 19.46 102 VAL A C 1
ATOM 745 O O . VAL A 1 102 ? -6.408 24.750 8.150 1.00 19.51 102 VAL A O 1
ATOM 749 N N . ILE A 1 103 ? -7.267 24.285 10.195 1.00 18.14 103 ILE A N 1
ATOM 750 C CA . ILE A 1 103 ? -7.074 25.666 10.770 1.00 20.27 103 ILE A CA 1
ATOM 751 C C . ILE A 1 103 ? -6.614 25.522 12.227 1.00 18.92 103 ILE A C 1
ATOM 752 O O . ILE A 1 103 ? -7.115 24.620 12.927 1.00 18.31 103 ILE A O 1
ATOM 757 N N . ASP A 1 104 ? -5.628 26.330 12.622 1.00 16.90 104 ASP A N 1
ATOM 758 C CA . ASP A 1 104 ? -5.147 26.486 13.996 1.00 17.71 104 ASP A CA 1
ATOM 759 C C . ASP A 1 104 ? -5.556 27.887 14.470 1.00 17.35 104 ASP A C 1
ATOM 760 O O . ASP A 1 104 ? -5.433 28.840 13.713 1.00 15.97 104 ASP A O 1
ATOM 765 N N . TYR A 1 105 ? -6.090 27.994 15.667 1.00 15.93 105 TYR A N 1
ATOM 766 C CA . TYR A 1 105 ? -6.434 29.319 16.217 1.00 16.48 105 TYR A CA 1
ATOM 767 C C . TYR A 1 105 ? -6.251 29.363 17.723 1.00 17.89 105 TYR A C 1
ATOM 768 O O . TYR A 1 105 ? -6.299 28.343 18.406 1.00 16.89 105 TYR A O 1
ATOM 777 N N . LYS A 1 106 ? -6.081 30.578 18.218 1.00 19.79 106 LYS A N 1
ATOM 778 C CA . LYS A 1 106 ? -6.026 30.863 19.647 1.00 20.50 106 LYS A CA 1
ATOM 779 C C . LYS A 1 106 ? -7.407 31.429 19.982 1.00 20.78 106 LYS A C 1
ATOM 780 O O . LYS A 1 106 ? -7.753 32.502 19.534 1.00 19.22 106 LYS A O 1
ATOM 786 N N . PRO A 1 107 ? -8.208 30.686 20.751 1.00 20.85 107 PRO A N 1
ATOM 787 C CA . PRO A 1 107 ? -9.562 31.093 21.055 1.00 21.33 107 PRO A CA 1
ATOM 788 C C . PRO A 1 107 ? -9.574 32.462 21.696 1.00 22.01 107 PRO A C 1
ATOM 789 O O . PRO A 1 107 ? -8.865 32.749 22.685 1.00 21.73 107 PRO A O 1
ATOM 793 N N . THR A 1 108 ? -10.394 33.315 21.097 1.00 22.17 108 THR A N 1
ATOM 794 C CA . THR A 1 108 ? -10.481 34.745 21.433 1.00 22.89 108 THR A CA 1
ATOM 795 C C . THR A 1 108 ? -11.920 35.028 21.772 1.00 24.12 108 THR A C 1
ATOM 796 O O . THR A 1 108 ? -12.822 34.444 21.177 1.00 22.89 108 THR A O 1
ATOM 800 N N . SER A 1 109 ? -12.192 35.875 22.769 1.00 25.33 109 SER A N 1
ATOM 801 C CA . SER A 1 109 ? -13.568 36.244 23.021 1.00 25.33 109 SER A CA 1
ATOM 802 C C . SER A 1 109 ? -13.680 37.723 23.351 1.00 26.45 109 SER A C 1
ATOM 803 O O . SER A 1 109 ? -12.666 38.417 23.469 1.00 24.87 109 SER A O 1
ATOM 806 N N . VAL A 1 110 ? -14.913 38.213 23.370 1.00 26.52 110 VAL A N 1
ATOM 807 C CA . VAL A 1 110 ? -15.167 39.637 23.656 1.00 27.71 110 VAL A CA 1
ATOM 808 C C . VAL A 1 110 ? -15.160 39.775 25.157 1.00 26.01 110 VAL A C 1
ATOM 809 O O . VAL A 1 110 ? -16.133 39.498 25.829 1.00 25.78 110 VAL A O 1
ATOM 813 N N . SER A 1 111 ? -13.994 40.144 25.689 1.00 23.66 111 SER A N 1
ATOM 814 C CA . SER A 1 111 ? -13.752 40.036 27.125 1.00 21.91 111 SER A CA 1
ATOM 815 C C . SER A 1 111 ? -12.982 41.236 27.581 1.00 20.82 111 SER A C 1
ATOM 816 O O . SER A 1 111 ? -12.342 41.944 26.762 1.00 19.76 111 SER A O 1
ATOM 819 N N . LEU A 1 112 ? -13.060 41.468 28.878 1.00 19.22 112 LEU A N 1
ATOM 820 C CA . LEU A 1 112 ? -12.404 42.598 29.521 1.00 20.53 112 LEU A CA 1
ATOM 821 C C . LEU A 1 112 ? -11.350 42.106 30.479 1.00 19.97 112 LEU A C 1
ATOM 822 O O . LEU A 1 112 ? -10.547 41.238 30.104 1.00 18.55 112 LEU A O 1
#

Organism: Arabidopsis thaliana (NCBI:txid3702)

Sequence (102 aa):
PVKHVLLASFKDGVSPEKIEELIKGYANLVNLIEPKAFHWGKDVSIENLHQGYTHIFESTFESKEAVAEYIAHPAHVEFATIFLGSLDKVLVIDYKPTSVSL